Protein AF-A0A0D3HLS9-F1 (afdb_monomer_lite)

Structure (mmCIF, N/CA/C/O backbone):
data_AF-A0A0D3HLS9-F1
#
_entry.id   AF-A0A0D3HLS9-F1
#
loop_
_atom_site.group_PDB
_atom_site.id
_atom_site.type_symbol
_atom_site.label_atom_id
_atom_site.label_alt_id
_atom_site.label_comp_id
_atom_site.label_asym_id
_atom_site.label_entity_id
_atom_site.label_seq_id
_atom_site.pdbx_PDB_ins_code
_atom_site.Cartn_x
_atom_site.Cartn_y
_atom_site.Cartn_z
_atom_site.occupancy
_atom_site.B_iso_or_equiv
_atom_site.auth_seq_id
_atom_site.auth_comp_id
_atom_site.auth_asym_id
_atom_site.auth_atom_id
_atom_site.pdbx_PDB_model_num
ATOM 1 N N . MET A 1 1 ? 19.778 4.412 29.178 1.00 38.97 1 MET A N 1
ATOM 2 C CA . MET A 1 1 ? 18.348 4.187 29.467 1.00 38.97 1 MET A CA 1
ATOM 3 C C . MET A 1 1 ? 17.571 5.024 28.473 1.00 38.97 1 MET A C 1
ATOM 5 O O . MET A 1 1 ? 17.640 6.241 28.570 1.00 38.97 1 MET A O 1
ATOM 9 N N . GLU A 1 2 ? 16.950 4.411 27.466 1.00 46.16 2 GLU A N 1
ATOM 10 C CA . GLU A 1 2 ? 15.990 5.143 26.634 1.00 46.16 2 GLU A CA 1
ATOM 11 C C . GLU A 1 2 ? 14.744 5.403 27.481 1.00 46.16 2 GLU A C 1
ATOM 13 O O . GLU A 1 2 ? 14.185 4.476 28.071 1.00 46.16 2 GLU A O 1
ATOM 18 N N . SER A 1 3 ? 14.352 6.669 27.607 1.00 53.84 3 SER A N 1
ATOM 19 C CA . SER A 1 3 ? 13.098 7.041 28.255 1.00 53.84 3 SER A CA 1
ATOM 20 C C . SER A 1 3 ? 11.929 6.359 27.536 1.00 53.84 3 SER A C 1
ATOM 22 O O . SER A 1 3 ? 11.957 6.279 26.303 1.00 53.84 3 SER A O 1
ATOM 24 N N . PRO A 1 4 ? 10.893 5.889 28.255 1.00 58.56 4 PRO A N 1
ATOM 25 C CA . PRO A 1 4 ? 9.708 5.344 27.609 1.00 58.56 4 PRO A CA 1
ATOM 26 C C . PRO A 1 4 ? 9.122 6.414 26.683 1.00 58.56 4 PRO A C 1
ATOM 28 O O . PRO A 1 4 ? 8.757 7.502 27.127 1.00 58.56 4 PRO A O 1
ATOM 31 N N . LYS A 1 5 ? 9.074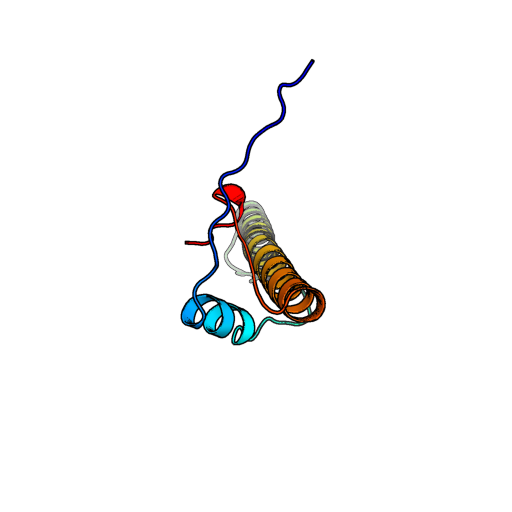 6.125 25.378 1.00 61.03 5 LYS A N 1
ATOM 32 C CA . LYS A 1 5 ? 8.366 6.976 24.421 1.00 61.03 5 LYS A CA 1
ATOM 33 C C . LYS A 1 5 ? 6.876 6.841 24.702 1.00 61.03 5 LYS A C 1
ATOM 35 O O . LYS A 1 5 ? 6.254 5.851 24.327 1.00 61.03 5 LYS A O 1
ATOM 40 N N . THR A 1 6 ? 6.314 7.826 25.389 1.00 65.31 6 THR A N 1
ATOM 41 C CA . THR A 1 6 ? 4.868 7.965 25.539 1.00 65.31 6 THR A CA 1
ATOM 42 C C . THR A 1 6 ? 4.315 8.432 24.199 1.00 65.31 6 THR A C 1
ATOM 44 O O . THR A 1 6 ? 4.465 9.593 23.828 1.00 65.31 6 THR A O 1
ATOM 47 N N . TYR A 1 7 ? 3.726 7.518 23.435 1.00 68.25 7 TYR A N 1
ATOM 48 C CA . TYR A 1 7 ? 3.006 7.883 22.221 1.00 68.25 7 TYR A CA 1
ATOM 49 C C . TYR A 1 7 ? 1.621 8.386 22.616 1.00 68.25 7 TYR A C 1
ATOM 51 O O . TYR A 1 7 ? 0.886 7.677 23.307 1.00 68.25 7 TYR A O 1
ATOM 59 N N . GLN A 1 8 ? 1.257 9.596 22.185 1.00 80.12 8 GLN A N 1
ATOM 60 C CA . GLN A 1 8 ? -0.155 9.961 22.182 1.00 80.12 8 GLN A CA 1
ATOM 61 C C . GLN A 1 8 ? -0.857 9.065 21.165 1.00 80.12 8 GLN A C 1
ATOM 63 O O . GLN A 1 8 ? -0.367 8.864 20.052 1.00 80.12 8 GLN A O 1
ATOM 68 N N . THR A 1 9 ? -1.957 8.463 21.600 1.00 84.75 9 THR A N 1
ATOM 69 C CA . THR A 1 9 ? -2.800 7.631 20.751 1.00 84.75 9 THR A CA 1
ATOM 70 C C . THR A 1 9 ? -4.137 8.322 20.566 1.00 84.75 9 THR A C 1
ATOM 72 O O . THR A 1 9 ? -4.663 8.954 21.484 1.00 84.75 9 THR A O 1
ATOM 75 N N . TYR A 1 10 ? -4.663 8.224 19.356 1.00 87.38 10 TYR A N 1
ATOM 76 C CA . TYR A 1 10 ? -5.916 8.819 18.941 1.00 87.38 10 TYR A CA 1
ATOM 77 C C . TYR A 1 10 ? -6.797 7.724 18.363 1.00 87.38 10 TYR A C 1
ATOM 79 O O . TYR A 1 10 ? -6.333 6.872 17.600 1.00 87.38 10 TYR A O 1
ATOM 87 N N . ARG A 1 11 ? -8.082 7.774 18.707 1.00 90.75 11 ARG A N 1
ATOM 88 C CA . ARG A 1 11 ? -9.080 6.884 18.127 1.00 90.75 11 ARG A CA 1
ATOM 89 C C . ARG A 1 11 ? -9.254 7.232 16.652 1.00 90.75 11 ARG A C 1
ATOM 91 O O . ARG A 1 11 ? -9.597 8.368 16.324 1.00 90.75 11 ARG A O 1
ATOM 98 N N . MET A 1 12 ? -9.056 6.253 15.775 1.00 91.12 12 MET A N 1
ATOM 99 C CA . MET A 1 12 ? -9.347 6.411 14.353 1.00 91.12 12 MET A CA 1
ATOM 100 C C . MET A 1 12 ? -10.857 6.586 14.152 1.00 91.12 12 MET A C 1
ATOM 102 O O . MET A 1 12 ? -11.657 5.839 14.719 1.00 91.12 12 MET A O 1
ATOM 106 N N . GLY A 1 13 ? -11.252 7.573 13.346 1.00 91.25 13 GLY A N 1
ATOM 107 C CA . GLY A 1 13 ? -12.656 7.790 13.001 1.00 91.25 13 GLY A CA 1
ATOM 108 C C . GLY A 1 13 ? -13.211 6.661 12.129 1.00 91.25 13 GLY A C 1
ATOM 109 O O . GLY A 1 13 ? -12.483 6.084 11.321 1.00 91.25 13 GLY A O 1
ATOM 110 N N . GLN A 1 14 ? -14.511 6.376 12.254 1.00 92.31 14 GLN A N 1
ATOM 111 C CA . GLN A 1 14 ? -15.162 5.302 11.492 1.00 92.31 14 GLN A CA 1
ATOM 112 C C . GLN A 1 14 ? -15.015 5.493 9.974 1.00 92.31 14 GLN A C 1
ATOM 114 O O . GLN A 1 14 ? -14.670 4.550 9.275 1.00 92.31 14 GLN A O 1
ATOM 119 N N . GLU A 1 15 ? -15.169 6.722 9.469 1.00 92.44 15 GLU A N 1
ATOM 120 C CA . GLU A 1 15 ? -14.997 7.027 8.039 1.00 92.44 15 GLU A CA 1
ATOM 121 C C . GLU A 1 15 ? -13.593 6.666 7.527 1.00 92.44 15 GLU A C 1
ATOM 123 O O . GLU A 1 15 ? -13.434 6.167 6.414 1.00 92.44 15 GLU A O 1
ATOM 128 N N . GLN A 1 16 ? -12.564 6.878 8.352 1.00 91.38 16 GLN A N 1
ATOM 129 C CA . GLN A 1 16 ? -11.183 6.544 8.009 1.00 91.38 16 GLN A CA 1
ATOM 130 C C . GLN A 1 16 ? -10.948 5.029 8.040 1.00 91.38 16 GLN A C 1
ATOM 132 O O . GLN A 1 16 ? -10.283 4.494 7.149 1.00 91.38 16 GLN A O 1
ATOM 137 N N . VAL A 1 17 ? -11.519 4.335 9.030 1.00 93.56 17 VAL A N 1
ATOM 138 C CA . VAL A 1 17 ? -11.519 2.867 9.102 1.00 93.56 17 VAL A CA 1
ATOM 139 C C . VAL A 1 17 ? -12.152 2.280 7.839 1.00 93.56 17 VAL A C 1
ATOM 141 O O . VAL A 1 17 ? -11.530 1.458 7.162 1.00 93.56 17 VAL A O 1
ATOM 144 N N . ASP A 1 18 ? -13.343 2.750 7.478 1.00 94.00 18 ASP A N 1
ATOM 145 C CA . ASP A 1 18 ? -14.085 2.270 6.313 1.00 94.00 18 ASP A CA 1
ATOM 146 C C . ASP A 1 18 ? -13.321 2.555 5.014 1.00 94.00 18 ASP A C 1
ATOM 148 O O . ASP A 1 18 ? -13.198 1.677 4.154 1.00 94.00 18 ASP A O 1
ATOM 152 N N . ALA A 1 19 ? -12.717 3.742 4.892 1.00 93.75 19 ALA A N 1
ATOM 153 C CA . ALA A 1 19 ? -11.880 4.092 3.751 1.00 93.75 19 ALA A CA 1
ATOM 154 C C . ALA A 1 19 ? -10.695 3.124 3.585 1.00 93.75 19 ALA A C 1
ATOM 156 O O . ALA A 1 19 ? -10.463 2.636 2.477 1.00 93.75 19 ALA A O 1
ATOM 157 N N . ILE A 1 20 ? -9.979 2.791 4.664 1.00 93.69 20 ILE A N 1
ATOM 158 C CA . ILE A 1 20 ? -8.847 1.847 4.628 1.00 93.69 20 ILE A CA 1
ATOM 159 C C . ILE A 1 20 ? -9.312 0.434 4.247 1.00 93.69 20 ILE A C 1
ATOM 161 O O . ILE A 1 20 ? -8.673 -0.253 3.439 1.00 93.69 20 ILE A O 1
ATOM 165 N N . LEU A 1 21 ? -10.433 -0.015 4.808 1.00 95.00 21 LEU A N 1
ATOM 166 C CA . LEU A 1 21 ? -10.993 -1.337 4.524 1.00 95.00 21 LEU A CA 1
ATOM 167 C C . LEU A 1 21 ? -11.539 -1.453 3.097 1.00 95.00 21 LEU A C 1
ATOM 169 O O . LEU A 1 21 ? -11.495 -2.541 2.525 1.00 95.00 21 LEU A O 1
ATOM 173 N N . SER A 1 22 ? -11.973 -0.342 2.499 1.00 96.12 22 SER A N 1
ATOM 174 C CA . SER A 1 22 ? -12.469 -0.289 1.118 1.00 96.12 22 SER A CA 1
ATOM 175 C C . SER A 1 22 ? -11.375 -0.387 0.049 1.00 96.12 22 SER A C 1
ATOM 177 O O . SER A 1 22 ? -11.682 -0.557 -1.133 1.00 96.12 22 SER A O 1
ATOM 179 N N . TRP A 1 23 ? -10.094 -0.273 0.422 1.00 95.06 23 TRP A N 1
ATOM 180 C CA . TRP A 1 23 ? -9.004 -0.321 -0.548 1.00 95.06 23 TRP A CA 1
ATOM 181 C C . TRP A 1 23 ? -8.962 -1.658 -1.295 1.00 95.06 23 TRP A C 1
ATOM 183 O O . TRP A 1 23 ? -8.650 -2.705 -0.724 1.00 95.06 23 TRP A O 1
ATOM 193 N N . ALA A 1 24 ? -9.181 -1.589 -2.609 1.00 95.19 24 ALA A N 1
ATOM 194 C CA . ALA A 1 24 ? -8.923 -2.678 -3.540 1.00 95.19 24 ALA A CA 1
ATOM 195 C C . ALA A 1 24 ? -7.416 -2.759 -3.830 1.00 95.19 24 ALA A C 1
ATOM 197 O O . ALA A 1 24 ? -6.899 -2.135 -4.760 1.00 95.19 24 ALA A O 1
ATOM 198 N N . LEU A 1 25 ? -6.692 -3.487 -2.982 1.00 94.81 25 LEU A N 1
ATOM 199 C CA . LEU A 1 25 ? -5.255 -3.692 -3.133 1.00 94.81 25 LEU A CA 1
ATOM 200 C C . LEU A 1 25 ? -4.994 -4.940 -3.990 1.00 94.81 25 LEU A C 1
ATOM 202 O O . LEU A 1 25 ? -5.593 -5.982 -3.722 1.00 94.81 25 LEU A O 1
ATOM 206 N N . PRO A 1 26 ? -4.087 -4.878 -4.983 1.00 94.38 26 PRO A N 1
ATOM 207 C CA . PRO A 1 26 ? -3.618 -6.073 -5.677 1.00 94.38 26 PRO A CA 1
ATOM 208 C C . PRO A 1 26 ? -3.108 -7.126 -4.689 1.00 94.38 26 PRO A C 1
ATOM 210 O O . PRO A 1 26 ? -2.591 -6.774 -3.628 1.00 94.38 26 PRO A O 1
ATOM 213 N N . GLU A 1 27 ? -3.191 -8.407 -5.047 1.00 92.75 27 GLU A N 1
ATOM 214 C CA . GLU A 1 27 ? -2.616 -9.508 -4.253 1.00 92.75 27 GLU A CA 1
ATOM 215 C C . GLU A 1 27 ? -1.101 -9.624 -4.454 1.00 92.75 27 GLU A C 1
ATOM 217 O O . GLU A 1 27 ? -0.355 -9.905 -3.519 1.00 92.75 27 GLU A O 1
ATOM 222 N N . LYS A 1 28 ? -0.639 -9.344 -5.675 1.00 95.75 28 LYS A N 1
ATOM 223 C CA . LYS A 1 28 ? 0.769 -9.421 -6.065 1.00 95.75 28 LYS A CA 1
ATOM 224 C C . LYS A 1 28 ? 1.395 -8.041 -6.160 1.00 95.75 28 LYS A C 1
ATOM 226 O O . LYS A 1 28 ? 0.697 -7.031 -6.241 1.00 95.75 28 LYS A O 1
ATOM 231 N N . ASP A 1 29 ? 2.712 -8.019 -6.101 1.00 96.50 29 ASP A N 1
ATOM 232 C CA . ASP A 1 29 ? 3.488 -6.801 -6.270 1.00 96.50 29 ASP A CA 1
ATOM 233 C C . ASP A 1 29 ? 3.516 -6.386 -7.746 1.00 96.50 29 ASP A C 1
ATOM 235 O O . ASP A 1 29 ? 3.348 -7.206 -8.650 1.00 96.50 29 ASP A O 1
ATOM 239 N N . TYR A 1 30 ? 3.703 -5.094 -7.996 1.00 94.69 30 TYR A N 1
ATOM 240 C CA . TYR A 1 30 ? 3.889 -4.564 -9.337 1.00 94.69 30 TYR A CA 1
ATOM 241 C C . TYR A 1 30 ? 5.238 -5.019 -9.889 1.00 94.69 30 TYR A C 1
ATOM 243 O O . TYR A 1 30 ? 6.284 -4.792 -9.274 1.00 94.69 30 TYR A O 1
ATOM 251 N N . GLU A 1 31 ? 5.212 -5.605 -11.079 1.00 95.19 31 GLU A N 1
ATOM 252 C CA . GLU A 1 31 ? 6.416 -5.930 -11.833 1.00 95.19 31 GLU A CA 1
ATOM 253 C C . GLU A 1 31 ? 6.877 -4.715 -12.659 1.00 95.19 31 GLU A C 1
ATOM 255 O O . GLU A 1 31 ? 6.047 -3.931 -13.140 1.00 95.19 31 GLU A O 1
ATOM 260 N N . PRO A 1 32 ? 8.195 -4.516 -12.828 1.00 93.69 32 PRO A N 1
ATOM 261 C CA . PRO A 1 32 ? 8.706 -3.483 -13.714 1.00 93.69 32 PRO A CA 1
ATOM 262 C C . PRO A 1 32 ? 8.331 -3.789 -15.164 1.00 93.69 32 PRO A C 1
ATOM 264 O O . PRO A 1 32 ? 8.607 -4.866 -15.688 1.00 93.69 32 PRO A O 1
ATOM 267 N N . VAL A 1 33 ? 7.724 -2.807 -15.829 1.00 92.38 33 VAL A N 1
ATOM 268 C CA . VAL A 1 33 ? 7.381 -2.899 -17.249 1.00 92.38 33 VAL A CA 1
ATOM 269 C C . VAL A 1 33 ? 8.512 -2.283 -18.058 1.00 92.38 33 VAL A C 1
ATOM 271 O O . VAL A 1 33 ? 8.733 -1.073 -18.013 1.00 92.38 33 VAL A O 1
ATOM 274 N N . PHE A 1 34 ? 9.237 -3.123 -18.791 1.00 90.62 34 PHE A N 1
ATOM 275 C CA . PHE A 1 34 ? 10.350 -2.691 -19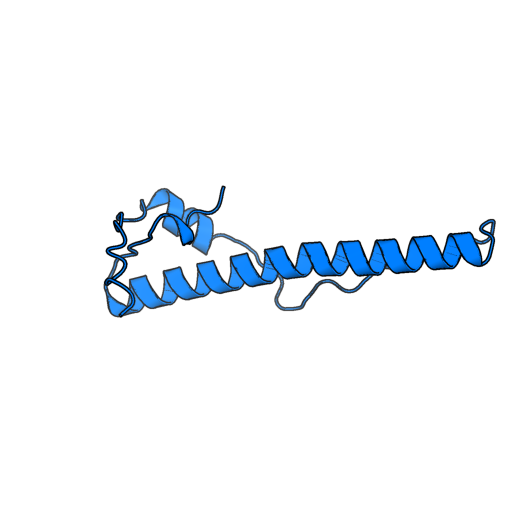.626 1.00 90.62 34 PHE A CA 1
ATOM 276 C C . PHE A 1 34 ? 9.870 -2.366 -21.037 1.00 90.62 34 PHE A C 1
ATOM 278 O O . PHE A 1 34 ? 9.594 -3.261 -21.836 1.00 90.62 34 PHE A O 1
ATOM 285 N N . THR A 1 35 ? 9.808 -1.078 -21.361 1.00 85.75 35 THR A N 1
ATOM 286 C CA . THR A 1 35 ? 9.550 -0.629 -22.731 1.00 85.75 35 THR A CA 1
ATOM 287 C C . THR A 1 35 ? 10.865 -0.591 -23.498 1.00 85.75 35 THR A C 1
ATOM 289 O O . THR A 1 35 ? 11.778 0.145 -23.134 1.00 85.75 35 THR A O 1
ATOM 292 N N . VAL A 1 36 ? 10.975 -1.376 -24.570 1.00 80.12 36 VAL A N 1
ATOM 293 C CA . VAL A 1 36 ? 12.144 -1.332 -25.456 1.00 80.12 36 VAL A CA 1
ATOM 294 C C . VAL A 1 36 ? 11.871 -0.339 -26.577 1.00 80.12 36 VAL A C 1
ATOM 296 O O . VAL A 1 36 ? 11.068 -0.605 -27.469 1.00 80.12 36 VAL A O 1
ATOM 299 N N . ILE A 1 37 ? 12.555 0.801 -26.540 1.00 88.69 37 ILE A N 1
ATOM 300 C CA . IL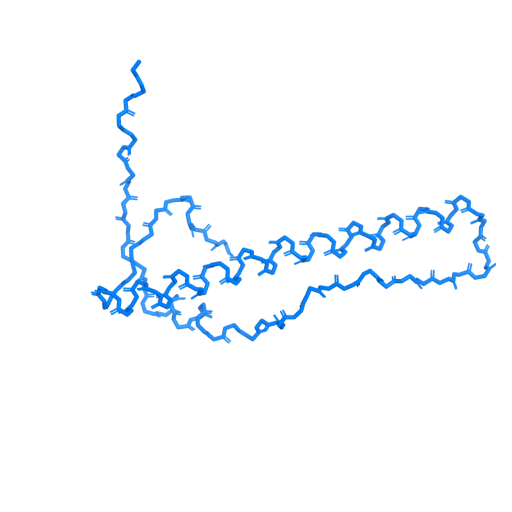E A 1 37 ? 12.502 1.799 -27.608 1.00 88.69 37 ILE A CA 1
ATOM 301 C C . ILE A 1 37 ? 13.673 1.524 -28.553 1.00 88.69 37 ILE A C 1
ATOM 303 O O . ILE A 1 37 ? 14.837 1.665 -28.183 1.00 88.69 37 ILE A O 1
ATOM 307 N N . SER A 1 38 ? 13.371 1.077 -29.775 1.00 85.81 38 SER A N 1
ATOM 308 C CA . SER A 1 38 ? 14.381 0.613 -30.741 1.00 85.81 38 SER A CA 1
ATOM 309 C C . SER A 1 38 ? 15.379 1.696 -31.159 1.00 85.81 38 SER A C 1
ATOM 311 O O . SER A 1 38 ? 16.510 1.371 -31.505 1.00 85.81 38 SER A O 1
ATOM 313 N N . SER A 1 39 ? 14.989 2.971 -31.086 1.00 93.38 39 SER A N 1
ATOM 314 C CA . SER A 1 39 ? 15.848 4.117 -31.394 1.00 93.38 39 SER A CA 1
ATOM 315 C C . SER A 1 39 ? 16.788 4.522 -30.255 1.00 93.38 39 SER A C 1
ATOM 317 O O . SER A 1 39 ? 17.627 5.395 -30.459 1.00 93.38 39 SER A O 1
ATOM 319 N N . HIS A 1 40 ? 16.648 3.943 -29.058 1.00 93.31 40 HIS A N 1
ATOM 320 C CA . HIS A 1 40 ? 17.510 4.264 -27.923 1.00 93.31 40 HIS A CA 1
ATOM 321 C C . HIS A 1 40 ? 18.884 3.597 -28.046 1.00 93.31 40 HIS A C 1
ATOM 323 O O . HIS A 1 40 ? 19.008 2.444 -28.473 1.00 93.31 40 HIS A O 1
ATOM 329 N N . THR A 1 41 ? 19.922 4.315 -27.621 1.00 95.00 41 THR A N 1
ATOM 330 C CA . THR A 1 41 ? 21.251 3.747 -27.380 1.00 95.00 41 THR A CA 1
ATOM 331 C C . THR A 1 41 ? 21.209 2.777 -26.199 1.00 95.00 41 THR A C 1
ATOM 333 O O . THR A 1 41 ? 20.254 2.764 -25.420 1.00 95.00 41 THR A O 1
ATOM 336 N N . ASP A 1 42 ? 22.245 1.959 -26.033 1.00 92.75 42 ASP A N 1
ATOM 337 C CA . ASP A 1 42 ? 22.282 0.996 -24.927 1.00 92.75 42 ASP A CA 1
ATOM 338 C C . ASP A 1 42 ? 22.299 1.687 -23.552 1.00 92.75 42 ASP A C 1
ATOM 340 O O . ASP A 1 42 ? 21.570 1.265 -22.656 1.00 92.75 42 ASP A O 1
ATOM 344 N N . ASP A 1 43 ? 22.986 2.827 -23.423 1.00 94.56 43 ASP A N 1
ATOM 345 C CA . ASP A 1 43 ? 22.941 3.663 -22.213 1.00 94.56 43 ASP A CA 1
ATOM 346 C C . ASP A 1 43 ? 21.533 4.201 -21.915 1.00 94.56 43 ASP A C 1
ATOM 348 O O . ASP A 1 43 ? 21.124 4.303 -20.757 1.00 94.56 43 ASP A O 1
ATOM 352 N N . GLN A 1 44 ? 20.777 4.574 -22.952 1.00 93.94 44 GLN A N 1
ATOM 353 C CA . GLN A 1 44 ? 19.396 5.034 -22.798 1.00 93.94 44 GLN A CA 1
ATOM 354 C C . GLN A 1 44 ? 18.484 3.880 -22.369 1.00 93.94 44 GLN A C 1
ATOM 356 O O . GLN A 1 44 ? 17.729 4.034 -21.411 1.00 93.94 44 GLN A O 1
ATOM 361 N N . LYS A 1 45 ? 18.619 2.703 -22.992 1.00 92.44 45 LYS A N 1
ATOM 362 C CA . LYS A 1 45 ? 17.871 1.497 -22.599 1.00 92.44 45 LYS A CA 1
ATOM 363 C C . LYS A 1 45 ? 18.154 1.097 -21.152 1.00 92.44 45 LYS A C 1
ATOM 365 O O . LYS A 1 45 ? 17.234 0.674 -20.456 1.00 92.44 45 LYS A O 1
ATOM 370 N N . GLU A 1 46 ? 19.397 1.222 -20.687 1.00 93.00 46 GLU A N 1
ATOM 371 C CA . GLU A 1 46 ? 19.743 0.914 -19.297 1.00 93.00 46 GLU A CA 1
ATOM 372 C C . GLU A 1 46 ? 19.110 1.910 -18.319 1.00 93.00 46 GLU A C 1
ATOM 374 O O . GLU A 1 46 ? 18.518 1.510 -17.316 1.00 93.00 46 GLU A O 1
ATOM 379 N N . LYS A 1 47 ? 19.130 3.209 -18.639 1.00 93.38 47 LYS A N 1
ATOM 380 C CA . LYS A 1 47 ? 18.423 4.224 -17.840 1.00 93.38 47 LYS A CA 1
ATOM 381 C C . LYS A 1 47 ? 16.920 3.960 -17.772 1.00 93.38 47 LYS A C 1
ATOM 383 O O . LYS A 1 47 ? 16.343 4.055 -16.688 1.00 93.38 47 LYS A O 1
ATOM 388 N N . ASP A 1 48 ? 16.301 3.580 -18.886 1.00 91.81 48 ASP A N 1
ATOM 389 C CA . ASP A 1 48 ? 14.875 3.242 -18.927 1.00 91.81 48 ASP A CA 1
ATOM 390 C C . ASP A 1 48 ? 14.559 2.013 -18.063 1.00 91.81 48 ASP A C 1
ATOM 392 O O . ASP A 1 48 ? 13.559 1.997 -17.339 1.00 91.81 48 ASP A O 1
ATOM 396 N N . ARG A 1 49 ? 15.432 0.996 -18.076 1.00 92.50 49 ARG A N 1
ATOM 397 C CA . ARG A 1 49 ? 15.301 -0.188 -17.210 1.00 92.50 49 ARG A CA 1
ATOM 398 C C . ARG A 1 49 ? 15.383 0.180 -15.737 1.00 92.50 49 ARG A C 1
ATOM 400 O O . ARG A 1 49 ? 14.515 -0.226 -14.962 1.00 92.50 49 ARG A O 1
ATOM 407 N N . LEU A 1 50 ? 16.384 0.967 -15.349 1.00 95.06 50 LEU A N 1
ATOM 408 C CA . LEU A 1 50 ? 16.536 1.429 -13.969 1.00 95.06 50 LEU A CA 1
ATOM 409 C C . LEU A 1 50 ? 15.330 2.262 -13.520 1.00 95.06 50 LEU A C 1
ATOM 411 O O . LEU A 1 50 ? 14.855 2.097 -12.394 1.00 95.06 50 LEU A O 1
ATOM 415 N N . LEU A 1 51 ? 14.782 3.098 -14.406 1.00 94.44 51 LEU A N 1
ATOM 416 C CA . LEU A 1 51 ? 13.569 3.868 -14.134 1.00 94.44 51 LEU A CA 1
ATOM 417 C C . LEU A 1 51 ? 12.345 2.962 -13.932 1.00 94.44 51 LEU A C 1
ATOM 419 O O . LEU A 1 51 ? 11.574 3.180 -12.992 1.00 94.44 51 LEU A O 1
ATOM 423 N N . ALA A 1 52 ? 12.170 1.934 -14.766 1.00 94.12 52 ALA A N 1
ATOM 424 C CA . ALA A 1 52 ? 11.079 0.968 -14.634 1.00 94.12 52 ALA A CA 1
ATOM 425 C C . ALA A 1 52 ? 11.159 0.192 -13.307 1.00 94.12 52 ALA A C 1
ATOM 427 O O . ALA A 1 52 ? 10.159 0.087 -12.591 1.00 94.12 52 ALA A O 1
ATOM 428 N N . ILE A 1 53 ? 12.357 -0.280 -12.941 1.00 95.50 53 ILE A N 1
ATOM 429 C CA . ILE A 1 53 ? 12.627 -0.954 -11.660 1.00 95.50 53 ILE A CA 1
ATOM 430 C C . ILE A 1 53 ? 12.330 -0.018 -10.488 1.00 95.50 53 ILE A C 1
ATOM 432 O O . ILE A 1 53 ? 11.592 -0.387 -9.574 1.00 95.50 53 ILE A O 1
ATOM 436 N N . GLY A 1 54 ? 12.852 1.211 -10.525 1.00 94.94 54 GLY A N 1
ATOM 437 C CA . GLY A 1 54 ? 12.627 2.206 -9.477 1.00 94.94 54 GLY A CA 1
ATOM 438 C C . GLY A 1 54 ? 11.146 2.548 -9.305 1.00 94.94 54 GLY A C 1
ATOM 439 O O . GLY A 1 54 ? 10.645 2.604 -8.182 1.00 94.94 54 GLY A O 1
ATOM 440 N N . THR A 1 55 ? 10.418 2.696 -10.412 1.00 95.25 55 THR A N 1
ATOM 441 C CA . THR A 1 55 ? 8.975 2.972 -10.395 1.00 95.25 55 THR A CA 1
ATOM 442 C C . THR A 1 55 ? 8.191 1.826 -9.762 1.00 95.25 55 THR A C 1
ATOM 444 O O . THR A 1 55 ? 7.343 2.072 -8.901 1.00 95.25 55 THR A O 1
ATOM 447 N N . ALA A 1 56 ? 8.479 0.578 -10.145 1.00 96.06 56 ALA A N 1
ATOM 448 C CA . ALA A 1 56 ? 7.852 -0.593 -9.536 1.00 96.06 56 ALA A CA 1
ATOM 449 C C . ALA A 1 56 ? 8.166 -0.675 -8.034 1.00 96.06 56 ALA A C 1
ATOM 451 O O . ALA A 1 56 ? 7.255 -0.832 -7.222 1.00 96.06 56 ALA A O 1
ATOM 452 N N . ALA A 1 57 ? 9.424 -0.456 -7.641 1.00 96.56 57 ALA A N 1
ATOM 453 C CA . ALA A 1 57 ? 9.838 -0.472 -6.241 1.00 96.56 57 ALA A CA 1
ATOM 454 C C . ALA A 1 57 ? 9.103 0.579 -5.389 1.00 96.56 57 ALA A C 1
ATOM 456 O O . ALA A 1 57 ? 8.658 0.271 -4.283 1.00 96.56 57 ALA A O 1
ATOM 457 N N . ILE A 1 58 ? 8.930 1.807 -5.890 1.00 95.75 58 ILE A N 1
ATOM 458 C CA . ILE A 1 58 ? 8.184 2.862 -5.181 1.00 95.75 58 ILE A CA 1
ATOM 459 C C . ILE A 1 58 ? 6.707 2.478 -5.033 1.00 95.75 58 ILE A C 1
ATOM 461 O O . ILE A 1 58 ? 6.151 2.591 -3.938 1.00 95.75 58 ILE A O 1
ATOM 465 N N . LYS A 1 59 ? 6.078 1.972 -6.102 1.00 95.38 59 LYS A N 1
ATOM 466 C CA . LYS A 1 59 ? 4.687 1.496 -6.047 1.00 95.38 59 LYS A CA 1
ATOM 467 C C . LYS A 1 59 ? 4.518 0.350 -5.049 1.00 95.38 59 LYS A C 1
ATOM 469 O O . LYS A 1 59 ? 3.555 0.356 -4.285 1.00 95.38 59 LYS A O 1
ATOM 474 N N . ASN A 1 60 ? 5.466 -0.584 -5.007 1.00 96.06 60 ASN A N 1
ATOM 475 C CA . ASN A 1 60 ? 5.439 -1.713 -4.078 1.00 96.06 60 ASN A CA 1
ATOM 476 C C . ASN A 1 60 ? 5.619 -1.269 -2.628 1.00 96.06 60 ASN A C 1
ATOM 478 O O . ASN A 1 60 ? 4.873 -1.723 -1.768 1.00 96.06 60 ASN A O 1
ATOM 482 N N . LYS A 1 61 ? 6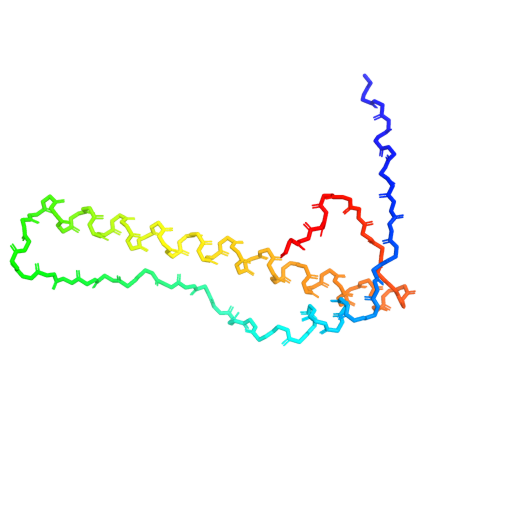.506 -0.305 -2.341 1.00 94.50 61 LYS A N 1
ATOM 483 C CA . LYS A 1 61 ? 6.615 0.285 -0.992 1.00 94.50 61 LYS A CA 1
ATOM 484 C C . LYS A 1 61 ? 5.275 0.837 -0.501 1.00 94.50 61 LYS A C 1
ATOM 486 O O . LYS A 1 61 ? 4.874 0.555 0.626 1.00 94.50 61 LYS A O 1
ATOM 491 N N . LEU A 1 62 ? 4.567 1.575 -1.357 1.00 93.38 62 LEU A N 1
ATOM 492 C CA . LEU A 1 62 ? 3.245 2.107 -1.027 1.00 93.38 62 LEU A CA 1
ATOM 493 C C . LEU A 1 62 ? 2.209 0.993 -0.830 1.00 93.38 62 LEU A C 1
ATOM 495 O O . LEU A 1 62 ? 1.429 1.030 0.119 1.00 93.38 62 LEU A O 1
ATOM 499 N N . LEU A 1 63 ? 2.215 -0.006 -1.714 1.00 95.31 63 LEU A N 1
ATOM 500 C CA . LEU A 1 63 ? 1.321 -1.159 -1.646 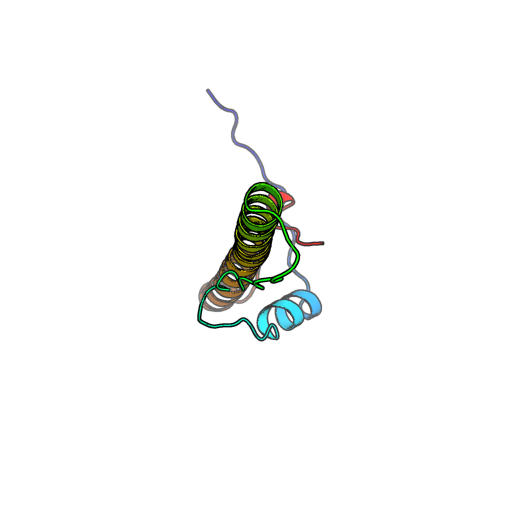1.00 95.31 63 LEU A CA 1
ATOM 501 C C . LEU A 1 63 ? 1.511 -1.949 -0.348 1.00 95.31 63 LEU A C 1
ATOM 503 O O . LEU A 1 63 ? 0.526 -2.261 0.317 1.00 95.31 63 LEU A O 1
ATOM 507 N N . HIS A 1 64 ? 2.755 -2.225 0.046 1.00 94.56 64 HIS A N 1
ATOM 508 C CA . HIS A 1 64 ? 3.061 -2.914 1.299 1.00 94.56 64 HIS A CA 1
ATOM 509 C C . HIS A 1 64 ? 2.586 -2.126 2.513 1.00 94.56 64 HIS A C 1
ATOM 511 O O . HIS A 1 64 ? 1.984 -2.713 3.411 1.00 94.56 64 HIS A O 1
ATOM 517 N N . LEU A 1 65 ? 2.791 -0.807 2.524 1.00 92.00 65 LEU A N 1
ATOM 518 C CA . LEU A 1 65 ? 2.304 0.039 3.608 1.00 92.00 65 LEU A CA 1
ATOM 519 C C . LEU A 1 65 ? 0.774 -0.018 3.701 1.00 92.00 65 LEU A C 1
ATOM 521 O O . LEU A 1 65 ? 0.237 -0.243 4.783 1.00 92.00 65 LEU A O 1
ATOM 525 N N . LYS A 1 66 ? 0.068 0.101 2.569 1.00 93.56 66 LYS A N 1
ATOM 526 C CA . LYS A 1 66 ? -1.398 0.002 2.540 1.00 93.56 66 LYS A CA 1
ATOM 527 C C . LYS A 1 66 ? -1.908 -1.367 2.988 1.00 93.56 66 LYS A C 1
ATOM 529 O O . LYS A 1 66 ? -2.861 -1.424 3.760 1.00 93.56 66 LYS A O 1
ATOM 534 N N . ARG A 1 67 ? -1.274 -2.461 2.546 1.00 94.88 67 ARG A N 1
ATOM 535 C CA . ARG A 1 67 ? -1.618 -3.825 2.991 1.00 94.88 67 ARG A CA 1
ATOM 536 C C . ARG A 1 67 ? -1.410 -3.975 4.497 1.00 94.88 67 ARG A C 1
ATOM 538 O O . ARG A 1 67 ? -2.294 -4.486 5.176 1.00 94.88 67 ARG A O 1
ATOM 545 N N . GLY A 1 68 ? -0.276 -3.497 5.009 1.00 93.06 68 GLY A N 1
ATOM 546 C CA . GLY A 1 68 ? 0.040 -3.528 6.435 1.00 93.06 68 GLY A CA 1
ATOM 547 C C . GLY A 1 68 ? -0.973 -2.747 7.268 1.00 93.06 68 GLY A C 1
ATOM 548 O O . GLY A 1 68 ? -1.472 -3.266 8.261 1.00 93.06 68 GLY A O 1
ATOM 549 N N . LEU A 1 69 ? -1.345 -1.541 6.829 1.00 92.12 69 LEU A N 1
ATOM 550 C CA . LEU A 1 69 ? -2.344 -0.732 7.524 1.00 92.12 69 LEU A CA 1
ATOM 551 C C . LEU A 1 69 ? -3.737 -1.371 7.474 1.00 92.12 69 LEU A C 1
ATOM 553 O O . LEU A 1 69 ? -4.421 -1.415 8.491 1.00 92.12 69 LEU A O 1
ATOM 557 N N . GLN A 1 70 ? -4.149 -1.915 6.325 1.00 94.62 70 GLN A N 1
ATOM 558 C CA . GLN A 1 70 ? -5.437 -2.602 6.220 1.00 94.62 70 GLN A CA 1
ATOM 559 C C . GLN A 1 70 ? -5.490 -3.846 7.118 1.00 94.62 70 GLN A C 1
ATOM 561 O O . GLN A 1 70 ? -6.508 -4.082 7.766 1.00 94.62 70 GLN A O 1
ATOM 566 N N . ALA A 1 71 ? -4.403 -4.621 7.191 1.00 94.81 71 ALA A N 1
ATOM 567 C CA . ALA A 1 71 ? -4.296 -5.754 8.108 1.00 94.81 71 ALA A CA 1
ATOM 568 C C . ALA A 1 71 ? -4.346 -5.297 9.574 1.00 94.81 71 ALA A C 1
ATOM 570 O O . ALA A 1 71 ? -5.130 -5.830 10.349 1.00 94.81 71 ALA A O 1
ATOM 571 N N . PHE A 1 72 ? -3.598 -4.250 9.933 1.00 92.94 72 PHE A N 1
ATOM 572 C CA . PHE A 1 72 ? -3.619 -3.674 11.278 1.00 92.94 72 PHE A CA 1
ATOM 573 C C . PHE A 1 72 ? -5.026 -3.231 11.697 1.00 92.94 72 PHE A C 1
ATOM 575 O O . PHE A 1 72 ? -5.461 -3.550 12.801 1.00 92.94 72 PHE A O 1
ATOM 582 N N . VAL A 1 73 ? -5.754 -2.526 10.824 1.00 94.00 73 VAL A N 1
ATOM 583 C CA . VAL A 1 73 ? -7.137 -2.102 11.092 1.00 94.00 73 VAL A CA 1
ATOM 584 C C . VAL A 1 73 ? -8.036 -3.317 11.324 1.00 94.00 73 VAL A C 1
ATOM 586 O O . VAL A 1 73 ? -8.752 -3.346 12.320 1.00 94.00 73 VAL A O 1
ATOM 589 N N . LYS A 1 74 ? -7.961 -4.340 10.461 1.00 95.44 74 LYS A N 1
ATOM 590 C CA . LYS A 1 74 ? -8.738 -5.583 10.619 1.00 95.44 74 LYS A CA 1
ATOM 591 C C . LYS A 1 74 ? -8.446 -6.265 11.957 1.00 95.44 74 LYS A C 1
ATOM 593 O O . LYS A 1 74 ? -9.379 -6.555 12.699 1.00 95.44 74 LYS A O 1
ATOM 598 N N . ASP A 1 75 ? -7.172 -6.444 12.290 1.00 96.00 75 ASP A N 1
ATOM 599 C CA . ASP A 1 75 ? -6.745 -7.122 13.516 1.00 96.00 75 ASP A CA 1
ATOM 600 C C . ASP A 1 75 ? -7.163 -6.360 14.783 1.00 96.00 75 ASP A C 1
ATOM 602 O O . ASP A 1 75 ? -7.539 -6.971 15.781 1.00 96.00 75 ASP A O 1
ATOM 606 N N . ASN A 1 76 ? -7.104 -5.024 14.772 1.00 94.19 76 ASN A N 1
ATOM 607 C CA . ASN A 1 76 ? -7.510 -4.216 15.926 1.00 94.19 76 ASN A CA 1
ATOM 608 C C . ASN A 1 76 ? -9.028 -4.213 16.113 1.00 94.19 76 ASN A C 1
ATOM 610 O O . ASN A 1 76 ? -9.500 -4.330 17.244 1.00 94.19 76 ASN A O 1
ATOM 614 N N . LEU A 1 77 ? -9.794 -4.136 15.023 1.00 95.00 77 LEU A N 1
ATOM 615 C CA . LEU A 1 77 ? -11.250 -4.251 15.094 1.00 95.00 77 LEU A CA 1
ATOM 616 C C . LEU A 1 77 ? -11.680 -5.621 15.623 1.00 95.00 77 LEU A C 1
ATOM 618 O O . LEU A 1 77 ? -12.556 -5.675 16.479 1.00 95.00 77 LEU A O 1
ATOM 622 N N . ASP A 1 78 ? -11.039 -6.701 15.175 1.00 95.62 78 ASP A N 1
ATOM 623 C CA . ASP A 1 78 ? -11.329 -8.060 15.649 1.00 95.62 78 ASP A CA 1
ATOM 624 C C . ASP A 1 78 ? -11.023 -8.228 17.148 1.00 95.62 78 ASP A C 1
ATOM 626 O O . ASP A 1 78 ? -11.818 -8.788 17.901 1.00 95.62 78 ASP A O 1
ATOM 630 N N . ARG A 1 79 ? -9.893 -7.680 17.614 1.00 94.62 79 ARG A N 1
ATOM 631 C CA . ARG A 1 79 ? -9.432 -7.845 19.004 1.00 94.62 79 ARG A CA 1
ATOM 632 C C . ARG A 1 79 ? -10.086 -6.897 20.001 1.00 94.62 79 ARG A C 1
ATOM 634 O O . ARG A 1 79 ? -10.302 -7.280 21.149 1.00 94.62 79 ARG A O 1
ATOM 641 N N . PHE A 1 80 ? -10.323 -5.651 19.602 1.00 93.88 80 PHE A N 1
ATOM 642 C CA . PHE A 1 80 ? -10.691 -4.563 20.514 1.00 93.88 80 PHE A CA 1
ATOM 643 C C . PHE A 1 80 ? -12.013 -3.883 20.144 1.00 93.88 80 PHE A C 1
ATOM 645 O O . PHE A 1 80 ? -12.567 -3.149 20.960 1.00 93.88 80 PHE A O 1
ATOM 652 N N . GLY A 1 81 ? -12.532 -4.101 18.931 1.00 92.69 81 GLY A N 1
ATOM 653 C CA . GLY A 1 81 ? -13.716 -3.404 18.413 1.00 92.69 81 GLY A CA 1
ATOM 654 C C . GLY A 1 81 ? -13.450 -1.954 18.000 1.00 92.69 81 GLY A C 1
ATOM 655 O O . GLY A 1 81 ? -14.387 -1.210 17.720 1.00 92.69 81 GLY A O 1
ATOM 656 N N . TYR A 1 82 ? -12.187 -1.527 17.987 1.00 91.19 82 TYR A N 1
ATOM 657 C CA . TYR A 1 82 ? -11.773 -0.177 17.627 1.00 91.19 82 TYR A CA 1
ATOM 658 C C . TYR A 1 82 ? -10.322 -0.149 17.151 1.00 91.19 82 TYR A C 1
ATOM 660 O O . TYR A 1 82 ? -9.579 -1.104 17.356 1.00 91.19 82 TYR A O 1
ATOM 668 N N . VAL A 1 83 ? -9.900 0.978 16.574 1.00 92.50 83 VAL A N 1
ATOM 669 C CA . VAL A 1 83 ? -8.511 1.209 16.168 1.00 92.50 83 VAL A CA 1
ATOM 670 C C . VAL A 1 83 ? -7.985 2.476 16.832 1.00 92.50 83 VAL A C 1
ATOM 672 O O . VAL A 1 83 ? -8.555 3.552 16.646 1.00 92.50 83 VAL A O 1
ATOM 675 N N . ASP A 1 84 ? -6.885 2.344 17.570 1.00 90.56 84 ASP A N 1
ATOM 676 C CA . ASP A 1 84 ? -6.103 3.475 18.069 1.00 90.56 84 ASP A CA 1
ATOM 677 C C . ASP A 1 84 ? -4.804 3.586 17.265 1.00 90.56 84 ASP A C 1
ATOM 679 O O . ASP A 1 84 ? -4.094 2.601 17.053 1.00 90.56 84 ASP A O 1
ATOM 683 N N . ILE A 1 85 ? -4.502 4.795 16.803 1.00 85.44 85 ILE A N 1
ATOM 684 C CA . ILE A 1 85 ? -3.298 5.122 16.034 1.00 85.44 85 ILE A CA 1
ATOM 685 C C . ILE A 1 85 ? -2.473 6.171 16.757 1.00 85.44 85 ILE A C 1
ATOM 687 O O . ILE A 1 85 ? -2.961 6.864 17.641 1.00 85.44 85 ILE A O 1
ATOM 691 N N . ASN A 1 86 ? -1.216 6.315 16.365 1.00 84.25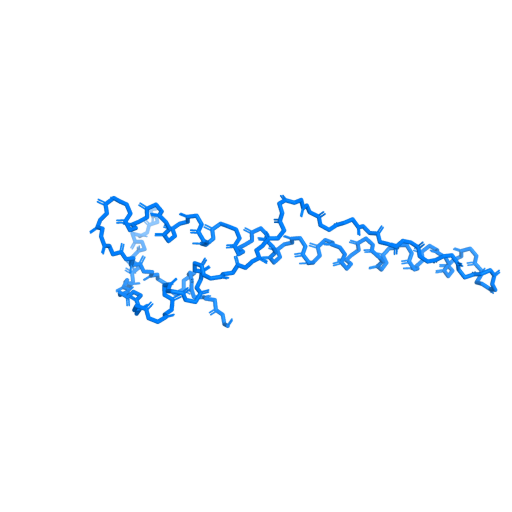 86 ASN A N 1
ATOM 692 C CA . ASN A 1 86 ? -0.363 7.415 16.796 1.00 84.25 86 ASN A CA 1
ATOM 693 C C . ASN A 1 86 ? 0.165 8.172 15.568 1.00 84.25 86 ASN A C 1
ATOM 695 O O . ASN A 1 86 ? -0.060 7.760 14.428 1.00 84.25 86 ASN A O 1
ATOM 699 N N . ASP A 1 87 ? 0.922 9.241 15.801 1.00 74.56 87 ASP A N 1
ATOM 700 C CA . ASP A 1 87 ? 1.470 10.105 14.744 1.00 74.56 87 ASP A CA 1
ATOM 701 C C . ASP A 1 87 ? 2.336 9.364 13.717 1.00 74.56 87 ASP A C 1
ATOM 703 O O . ASP A 1 87 ? 2.427 9.774 12.564 1.00 74.56 87 ASP A O 1
ATOM 707 N N . SER A 1 88 ? 2.947 8.240 14.099 1.00 70.94 88 SER A N 1
ATOM 708 C CA . SER A 1 88 ? 3.756 7.428 13.181 1.00 70.94 88 SER A CA 1
ATOM 709 C C . SER A 1 88 ? 2.922 6.554 12.238 1.00 70.94 88 SER A C 1
ATOM 711 O O . SER A 1 88 ? 3.459 6.009 11.275 1.00 70.94 88 SER A O 1
ATOM 713 N N . MET A 1 89 ? 1.620 6.426 12.505 1.00 70.88 89 MET A N 1
ATOM 714 C CA . MET A 1 89 ? 0.664 5.626 11.736 1.00 70.88 89 MET A CA 1
ATOM 715 C C . MET A 1 89 ? -0.294 6.484 10.897 1.00 70.88 89 MET A C 1
ATOM 717 O O . MET A 1 89 ? -1.132 5.931 10.184 1.00 70.88 89 MET A O 1
ATOM 721 N N . PHE A 1 90 ? -0.180 7.817 10.955 1.00 64.12 90 PHE A N 1
ATOM 722 C CA . PHE A 1 90 ? -0.937 8.703 10.076 1.00 64.12 90 PHE A CA 1
ATOM 723 C C . PHE A 1 90 ? -0.481 8.535 8.625 1.00 64.12 90 PHE A C 1
ATOM 725 O O . PHE A 1 90 ? 0.697 8.671 8.294 1.00 64.12 90 PHE A O 1
ATOM 732 N N . TYR A 1 91 ? -1.446 8.246 7.757 1.00 59.41 91 TYR A N 1
ATOM 733 C CA . TYR A 1 91 ? -1.268 8.197 6.314 1.00 59.41 91 TYR A CA 1
ATOM 734 C C . TYR A 1 91 ? -1.935 9.451 5.716 1.00 59.41 91 TYR A C 1
ATOM 736 O O . TYR A 1 91 ? -3.102 9.681 6.041 1.00 59.41 91 TYR A O 1
ATOM 744 N N . PRO A 1 92 ? -1.221 10.284 4.933 1.00 50.22 92 PRO A N 1
ATOM 745 C CA . PRO A 1 92 ? -1.797 11.464 4.283 1.00 50.22 92 PRO A CA 1
ATOM 746 C C . PRO A 1 92 ? -2.812 11.114 3.187 1.00 50.22 92 PRO A C 1
ATOM 748 O O . PRO A 1 92 ? -2.699 10.024 2.573 1.00 50.22 92 PRO A O 1
#

Organism: NCBI:txid65489

Secondary structure (DSSP, 8-state):
-PPP-----EEPPHHHHHHHHT----SSPPPP-----TTS-HHHHHHHHHHHHHHHHHHHHHHHHHHHHHHHHHHHHHHHSS-EE-GGG---

Sequence (92 aa):
MESPKTYQTYRMGQEQVDAILSWALPEKDYEPVFTVISSHTDDQKEKDRLLAIGTAAIKNKLLHLKRGLQAFVKDNLDRFGYVDINDSMFYP

Radius of gyration: 19.6 Å; chains: 1; bounding box: 38×21×61 Å

pLDDT: mean 88.23, std 12.41, range [38.97, 96.56]

Foldseek 3Di:
DPDPPDFDKDWDDPVRLVVLLPDPADPDADDQDQDDDPPDDPVRSVVSSVVSVVVSVVRRVVSVLSVVLNVQSVVCCVVPVTDIDGPVNDDD